Protein AF-A0A2E8M1F2-F1 (afdb_monomer)

Secondary structure (DSSP, 8-state):
-HHHHHHHHEETTEEEE--HHHHHT--HHHHHHHHHS-GGG-THHHHHHHHHHHHHHHSS-HHHHHHHHHHHHHHTT--TTSPPPPP----HHHHHHHHHHHHHTTT-EEEE---

Solvent-accessible surface area (backbone atoms only — not comparable to full-atom values): 6764 Å² total; per-residue (Å²): 112,70,71,66,52,56,53,70,34,38,58,89,78,33,36,52,29,49,38,56,54,75,56,74,73,46,51,76,68,50,46,54,50,60,41,69,66,30,78,95,72,46,37,59,39,63,46,52,40,51,52,51,50,51,46,49,40,68,67,58,47,70,72,41,31,49,54,51,51,56,50,53,58,53,56,76,72,54,56,96,85,54,81,81,76,81,78,94,70,78,58,44,70,60,50,50,54,52,50,33,59,61,31,43,80,70,76,42,39,62,40,69,47,78,129

pLDDT: mean 84.06, std 12.23, range [44.09, 96.0]

Structure (mmCIF, N/CA/C/O backbone):
data_AF-A0A2E8M1F2-F1
#
_entry.id   AF-A0A2E8M1F2-F1
#
loop_
_atom_site.group_PDB
_atom_site.id
_atom_site.type_symbol
_atom_site.label_atom_id
_atom_site.label_alt_id
_atom_site.label_comp_id
_atom_site.label_asym_id
_atom_site.label_entity_id
_atom_site.label_seq_id
_atom_site.pdbx_PDB_ins_code
_atom_site.Cartn_x
_atom_site.Cartn_y
_atom_site.Cartn_z
_atom_site.occupancy
_atom_site.B_iso_or_equiv
_atom_site.auth_seq_id
_atom_site.auth_comp_id
_atom_site.auth_asym_id
_atom_site.auth_atom_id
_atom_site.pdbx_PDB_model_num
ATOM 1 N N . HIS A 1 1 ? 6.447 5.965 21.697 1.00 47.03 1 HIS A N 1
ATOM 2 C CA . HIS A 1 1 ? 6.254 6.856 20.529 1.00 47.03 1 HIS A CA 1
ATOM 3 C C . HIS A 1 1 ? 5.370 6.242 19.434 1.00 47.03 1 HIS A C 1
ATOM 5 O O . HIS A 1 1 ? 4.361 6.855 19.114 1.00 47.03 1 HIS A O 1
ATOM 11 N N . LEU A 1 2 ? 5.642 5.020 18.947 1.00 44.09 2 LEU A N 1
ATOM 12 C CA . LEU A 1 2 ? 4.853 4.338 17.894 1.00 44.09 2 LEU A CA 1
ATOM 13 C C . LEU A 1 2 ? 3.343 4.190 18.192 1.00 44.09 2 LEU A C 1
ATOM 15 O O . LEU A 1 2 ? 2.523 4.620 17.387 1.00 44.09 2 LEU A O 1
ATOM 19 N N . ARG A 1 3 ? 2.951 3.700 19.383 1.00 51.75 3 ARG A N 1
ATOM 20 C CA . ARG A 1 3 ? 1.525 3.618 19.795 1.00 51.75 3 ARG A CA 1
ATOM 21 C C . ARG A 1 3 ? 0.787 4.962 19.728 1.00 51.75 3 ARG A C 1
ATOM 23 O O . ARG A 1 3 ? -0.389 4.988 19.392 1.00 51.75 3 ARG A O 1
ATOM 30 N N . ARG A 1 4 ? 1.480 6.066 20.028 1.00 52.06 4 ARG A N 1
ATOM 31 C CA . ARG A 1 4 ? 0.907 7.423 20.093 1.00 52.06 4 ARG A CA 1
ATOM 32 C C . ARG A 1 4 ? 0.712 8.047 18.705 1.00 52.06 4 ARG A C 1
ATOM 34 O O . ARG A 1 4 ? -0.111 8.936 18.548 1.00 52.06 4 ARG A O 1
ATOM 41 N N . ALA A 1 5 ? 1.473 7.598 17.706 1.00 54.69 5 ALA A N 1
ATOM 42 C CA . ALA A 1 5 ? 1.274 7.982 16.309 1.00 54.69 5 ALA A CA 1
ATOM 43 C C . ALA A 1 5 ? 0.163 7.143 15.658 1.00 54.69 5 ALA A C 1
ATOM 45 O O . ALA A 1 5 ? -0.725 7.689 15.011 1.00 54.69 5 ALA A O 1
ATOM 46 N N . ILE A 1 6 ? 0.145 5.832 15.929 1.00 57.81 6 ILE A N 1
ATOM 47 C CA . ILE A 1 6 ? -0.940 4.924 15.523 1.00 57.81 6 ILE A CA 1
ATOM 48 C C . ILE A 1 6 ? -2.291 5.415 16.072 1.00 57.81 6 ILE A C 1
ATOM 50 O O . 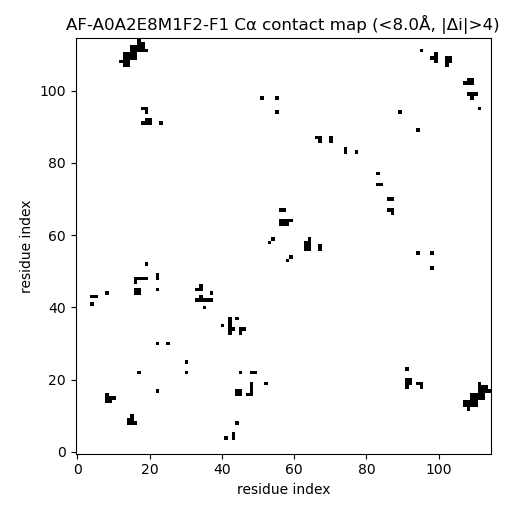ILE A 1 6 ? -3.282 5.416 15.345 1.00 57.81 6 ILE A O 1
ATOM 54 N N . SER A 1 7 ? -2.328 5.915 17.314 1.00 58.28 7 SER A N 1
ATOM 55 C CA . SER A 1 7 ? -3.550 6.461 17.918 1.00 58.28 7 SER A CA 1
ATOM 56 C C . SER A 1 7 ? -4.054 7.753 17.269 1.00 58.28 7 SER A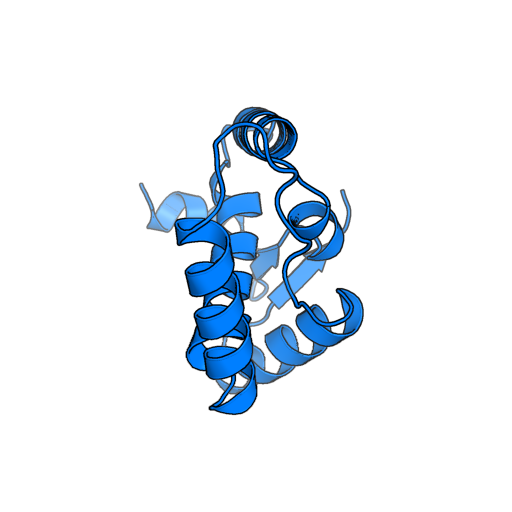 C 1
ATOM 58 O O . SER A 1 7 ? -5.209 8.089 17.468 1.00 58.28 7 SER A O 1
ATOM 60 N N . ARG A 1 8 ? -3.223 8.490 16.515 1.00 69.00 8 ARG A N 1
ATOM 61 C CA . ARG A 1 8 ? -3.671 9.680 15.761 1.00 69.00 8 ARG A CA 1
ATOM 62 C C . ARG A 1 8 ? -4.333 9.310 14.440 1.00 69.00 8 ARG A C 1
ATOM 64 O O . ARG A 1 8 ? -5.176 10.052 13.955 1.00 69.00 8 ARG A O 1
ATOM 71 N N . ASN A 1 9 ? -3.955 8.166 13.875 1.00 75.62 9 ASN A N 1
ATOM 72 C CA . ASN A 1 9 ? -4.582 7.640 12.668 1.00 75.62 9 ASN A CA 1
ATOM 73 C C . ASN A 1 9 ? -5.896 6.919 13.002 1.00 75.62 9 ASN A C 1
ATOM 75 O O . ASN A 1 9 ? -6.741 6.777 12.126 1.00 75.62 9 ASN A O 1
ATOM 79 N N . LYS A 1 10 ? -6.087 6.475 14.252 1.00 83.00 10 LYS A N 1
ATOM 80 C CA . LYS A 1 10 ? -7.334 5.860 14.717 1.00 83.00 10 LYS A CA 1
ATOM 81 C C . LYS A 1 10 ? -8.316 6.932 15.216 1.00 83.00 10 LYS A C 1
ATOM 83 O O . LYS A 1 10 ? -8.036 7.594 16.209 1.00 83.00 10 LYS A O 1
ATOM 88 N N . VAL A 1 11 ? -9.474 7.074 14.573 1.00 83.19 11 VAL A N 1
ATOM 89 C CA . VAL A 1 11 ? -10.594 7.909 15.045 1.00 83.19 11 VAL A CA 1
ATOM 90 C C . VAL A 1 11 ? -11.801 7.003 15.277 1.00 83.19 11 VAL A C 1
ATOM 92 O O . VAL A 1 11 ? -12.322 6.382 14.348 1.00 83.19 11 VAL A O 1
ATOM 95 N N . GLY A 1 12 ? -12.221 6.886 16.538 1.00 85.88 12 GLY A N 1
ATOM 96 C CA . GLY A 1 12 ? -13.159 5.841 16.950 1.00 85.88 12 GLY A CA 1
ATOM 97 C C . GLY A 1 12 ? -12.580 4.458 16.641 1.00 85.88 12 GLY A C 1
ATOM 98 O O . GLY A 1 12 ? -11.465 4.145 17.057 1.00 85.88 12 GLY A O 1
ATOM 99 N N . GLU A 1 13 ? -13.303 3.665 15.851 1.00 86.00 13 GLU A N 1
ATOM 100 C CA . GLU A 1 13 ? -12.852 2.341 15.398 1.00 86.00 13 GLU A CA 1
ATOM 101 C C . GLU A 1 13 ? -12.132 2.335 14.044 1.00 86.00 13 GLU A C 1
ATOM 103 O O . GLU A 1 13 ? -11.626 1.297 13.621 1.00 86.00 13 GLU A O 1
ATOM 108 N N . HIS A 1 14 ? -12.024 3.487 13.379 1.00 89.25 14 HIS A N 1
ATOM 109 C CA . HIS A 1 14 ? -11.497 3.578 12.022 1.00 89.25 14 HIS A CA 1
ATOM 110 C C . HIS A 1 14 ? -10.052 4.060 11.994 1.00 89.25 14 HIS A C 1
ATOM 112 O O . HIS A 1 14 ? -9.703 5.072 12.595 1.00 89.25 14 HIS A O 1
ATOM 118 N N . PHE A 1 15 ? -9.220 3.365 11.228 1.00 89.31 15 PHE A N 1
ATOM 119 C CA . PHE A 1 15 ? -7.874 3.785 10.876 1.00 89.31 15 PHE A CA 1
ATOM 120 C C . PHE A 1 15 ? -7.903 4.576 9.574 1.00 89.31 15 PHE A C 1
ATOM 122 O O . PHE A 1 15 ? -8.096 4.026 8.489 1.00 89.31 15 PHE A O 1
ATOM 129 N N . HIS A 1 16 ? -7.701 5.879 9.700 1.00 89.62 16 HIS A N 1
ATOM 130 C CA . HIS A 1 16 ? -7.621 6.814 8.595 1.00 89.62 16 HIS A CA 1
ATOM 131 C C . HIS A 1 16 ? -6.252 6.740 7.924 1.00 89.62 16 HIS A C 1
ATOM 133 O O . HIS A 1 16 ? -5.216 6.701 8.589 1.00 89.62 16 HIS A O 1
ATOM 139 N N . LEU A 1 17 ? -6.266 6.714 6.596 1.00 89.56 17 LEU A N 1
ATOM 140 C CA . LEU A 1 17 ? -5.101 6.551 5.737 1.00 89.56 17 LEU A CA 1
ATOM 141 C C . LEU A 1 17 ? -5.160 7.532 4.566 1.00 89.56 17 LEU A C 1
ATOM 143 O O . LEU A 1 17 ? -6.241 7.960 4.149 1.00 89.56 17 LEU A O 1
ATOM 147 N N . VAL A 1 18 ? -3.986 7.835 4.013 1.00 90.12 18 VAL A N 1
ATOM 148 C CA . VAL A 1 18 ? -3.854 8.563 2.745 1.00 90.12 18 VAL A CA 1
ATOM 149 C C . VAL A 1 18 ? -4.305 7.643 1.602 1.00 90.12 18 VAL A C 1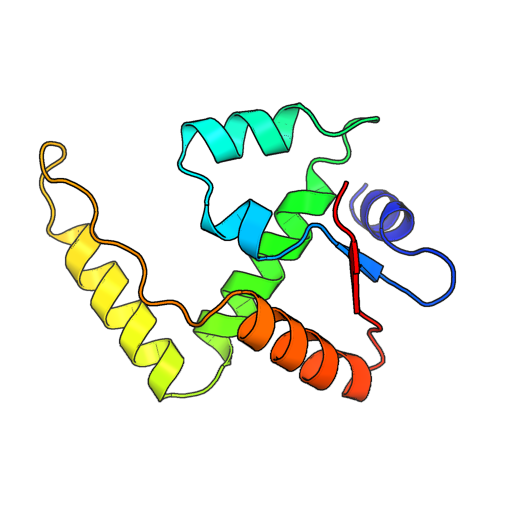
ATOM 151 O O . VAL A 1 18 ? -4.021 6.446 1.671 1.00 90.12 18 VAL A O 1
ATOM 154 N N . PRO A 1 19 ? -4.969 8.139 0.541 1.00 92.81 19 PRO A N 1
ATOM 155 C CA . PRO A 1 19 ? -5.354 7.310 -0.594 1.00 92.81 19 PRO A CA 1
ATOM 156 C C . PRO A 1 19 ? -4.146 6.634 -1.244 1.00 92.81 19 PRO A C 1
ATOM 158 O O . PRO A 1 19 ? -3.060 7.207 -1.339 1.00 92.81 19 PRO A O 1
ATOM 161 N N . VAL A 1 20 ? -4.348 5.419 -1.748 1.00 93.75 20 VAL A N 1
ATOM 162 C CA . VAL A 1 20 ? -3.292 4.633 -2.402 1.00 93.75 20 VAL A CA 1
ATOM 163 C C . VAL A 1 20 ? -2.733 5.362 -3.625 1.00 93.75 20 VAL A C 1
ATOM 165 O O . VAL A 1 20 ? -1.523 5.347 -3.840 1.00 93.75 20 VAL A O 1
ATOM 168 N N . SER A 1 21 ? -3.580 6.050 -4.394 1.00 92.56 21 SER A N 1
ATOM 169 C CA . SER A 1 21 ? -3.160 6.837 -5.563 1.00 92.56 21 SER A CA 1
ATOM 170 C C . SER A 1 21 ? -2.156 7.933 -5.199 1.00 92.56 21 SER A C 1
ATOM 172 O O . SER A 1 21 ? -1.183 8.138 -5.921 1.00 92.56 21 SER A O 1
ATOM 174 N N . SER A 1 22 ? -2.337 8.582 -4.047 1.00 90.00 22 SER A N 1
ATOM 175 C CA . SER A 1 22 ? -1.439 9.623 -3.543 1.00 90.00 22 SER A CA 1
ATOM 176 C C . SER A 1 22 ? -0.076 9.087 -3.108 1.00 90.00 22 SER A C 1
ATOM 178 O O . SER A 1 22 ? 0.845 9.880 -2.954 1.00 90.00 22 SER A O 1
ATOM 180 N N . ILE A 1 23 ? 0.061 7.773 -2.898 1.00 90.56 23 ILE A N 1
ATOM 181 C CA . ILE A 1 23 ? 1.340 7.121 -2.587 1.00 90.56 23 ILE A CA 1
ATOM 182 C C . ILE A 1 23 ? 1.978 6.534 -3.848 1.00 90.56 23 ILE A C 1
ATOM 184 O O . ILE A 1 23 ? 3.164 6.747 -4.077 1.00 90.56 23 ILE A O 1
ATOM 188 N N . LEU A 1 24 ? 1.207 5.842 -4.695 1.00 89.12 24 LEU A N 1
ATOM 189 C CA . LEU A 1 24 ? 1.720 5.218 -5.923 1.00 89.12 24 LEU A CA 1
ATOM 190 C C . LEU A 1 24 ? 2.259 6.231 -6.941 1.00 89.12 24 LEU A C 1
ATOM 192 O O . LEU A 1 24 ? 3.154 5.898 -7.712 1.00 89.12 24 LEU A O 1
ATOM 196 N N . ALA A 1 25 ? 1.737 7.459 -6.943 1.00 84.75 25 ALA A N 1
ATOM 197 C CA . ALA A 1 25 ? 2.201 8.523 -7.830 1.00 84.75 25 ALA A CA 1
ATOM 198 C C . ALA A 1 25 ? 3.530 9.167 -7.383 1.00 84.75 25 ALA A C 1
ATOM 200 O O . ALA A 1 25 ? 4.091 9.988 -8.111 1.00 84.75 25 ALA A O 1
ATOM 201 N N . LEU A 1 26 ? 4.032 8.845 -6.185 1.00 87.44 26 LEU A N 1
ATOM 202 C CA . LEU A 1 26 ? 5.220 9.494 -5.638 1.00 87.44 26 LEU A CA 1
ATOM 203 C C . LEU A 1 26 ? 6.498 8.895 -6.226 1.00 87.44 26 LEU A C 1
ATOM 205 O O . LEU A 1 26 ? 6.732 7.691 -6.181 1.00 87.44 26 LEU A O 1
ATOM 209 N N . ASN A 1 27 ? 7.376 9.773 -6.703 1.00 84.19 27 ASN A N 1
ATOM 210 C CA . ASN A 1 27 ? 8.788 9.455 -6.894 1.00 84.19 27 ASN A CA 1
ATOM 211 C C . ASN A 1 27 ? 9.570 9.700 -5.587 1.00 84.19 27 ASN A C 1
ATOM 213 O O . ASN A 1 27 ? 9.005 10.137 -4.583 1.00 84.19 27 ASN A O 1
ATOM 217 N N . HIS A 1 28 ? 10.885 9.461 -5.593 1.00 81.81 28 HIS A N 1
ATOM 218 C CA . HIS A 1 28 ? 11.734 9.634 -4.406 1.00 81.81 28 HIS A CA 1
ATOM 219 C C . HIS A 1 28 ? 11.614 11.032 -3.762 1.00 81.81 28 HIS A C 1
ATOM 221 O O . HIS A 1 28 ? 11.440 11.145 -2.550 1.00 81.81 28 HIS A O 1
ATOM 227 N N . GLN A 1 29 ? 11.641 12.104 -4.561 1.00 85.50 29 GLN A N 1
ATOM 228 C CA . GLN A 1 29 ? 11.501 13.472 -4.046 1.00 85.50 29 GLN A CA 1
ATOM 229 C C . GLN A 1 29 ? 10.092 13.743 -3.505 1.00 85.50 29 GLN A C 1
ATOM 231 O O . GLN A 1 29 ? 9.941 14.337 -2.437 1.00 85.50 29 GLN A O 1
ATOM 236 N N . GLY A 1 30 ? 9.062 13.268 -4.209 1.00 86.44 30 GLY A N 1
ATOM 237 C CA . GLY A 1 30 ? 7.671 13.350 -3.773 1.00 86.44 30 GLY A CA 1
ATOM 238 C C . GLY A 1 30 ? 7.445 12.624 -2.450 1.00 86.44 30 GLY A C 1
ATOM 239 O O . GLY A 1 30 ? 6.765 13.149 -1.576 1.00 86.44 30 GLY A O 1
ATOM 240 N N . TRP A 1 31 ? 8.080 11.466 -2.256 1.00 86.62 31 TRP A N 1
ATOM 241 C CA . TRP A 1 31 ? 8.039 10.728 -0.997 1.00 86.62 31 TRP A CA 1
ATOM 242 C C . TRP A 1 31 ? 8.645 11.520 0.163 1.00 86.62 31 TRP A C 1
ATOM 244 O O . TRP A 1 31 ? 8.011 11.638 1.216 1.00 86.62 31 TRP A O 1
ATOM 254 N N . ILE A 1 32 ? 9.840 12.091 -0.030 1.00 84.12 32 ILE A N 1
ATOM 255 C CA . ILE A 1 32 ? 10.507 12.912 0.991 1.00 84.12 32 ILE A CA 1
ATOM 256 C C . ILE A 1 32 ? 9.612 14.092 1.371 1.00 84.12 32 ILE A C 1
ATOM 258 O O . ILE A 1 32 ? 9.318 14.278 2.553 1.00 84.12 32 ILE A O 1
ATOM 262 N N . LYS A 1 33 ? 9.110 14.835 0.376 1.00 85.00 33 LYS A N 1
ATOM 263 C CA . LYS A 1 33 ? 8.248 15.999 0.602 1.00 85.00 33 LYS A CA 1
ATOM 264 C C . LYS A 1 33 ? 6.973 15.614 1.353 1.00 85.00 33 LYS A C 1
ATOM 266 O O . LYS A 1 33 ? 6.704 16.190 2.400 1.00 85.00 33 LYS A O 1
ATOM 271 N N . THR A 1 34 ? 6.238 14.610 0.874 1.00 83.19 34 THR A N 1
ATOM 272 C CA . THR A 1 34 ? 4.987 14.141 1.496 1.00 83.19 34 THR A CA 1
ATOM 273 C C . THR A 1 34 ? 5.196 13.635 2.922 1.00 83.19 34 THR A C 1
ATOM 275 O O . THR A 1 34 ? 4.328 13.829 3.771 1.00 83.19 34 THR A O 1
ATOM 278 N N . SER A 1 35 ? 6.335 12.998 3.205 1.00 77.56 35 SER A N 1
ATOM 279 C CA . SER A 1 35 ? 6.667 12.507 4.548 1.00 77.56 35 SER A CA 1
ATOM 280 C C . SER A 1 35 ? 7.020 13.643 5.511 1.00 77.56 35 SER A C 1
ATOM 282 O O . SER A 1 35 ? 6.678 13.574 6.689 1.00 77.56 35 SER A O 1
ATOM 284 N N . GLN A 1 36 ? 7.678 14.693 5.015 1.00 77.31 36 GLN A N 1
ATOM 285 C CA . GLN A 1 36 ? 8.097 15.853 5.807 1.00 77.31 36 GLN A CA 1
ATOM 286 C C . GLN A 1 36 ? 6.979 16.888 6.003 1.00 77.31 36 GLN A C 1
ATOM 288 O O . GLN A 1 36 ? 6.981 17.599 7.003 1.00 77.31 36 GLN A O 1
ATOM 293 N N . SER A 1 37 ? 6.014 16.971 5.082 1.00 70.56 37 SER A N 1
ATOM 294 C CA . SER A 1 37 ? 4.970 18.003 5.074 1.00 70.56 37 SER A CA 1
ATOM 295 C C . SER A 1 37 ? 3.696 17.638 5.843 1.00 70.56 37 SER A C 1
ATOM 297 O O . SER A 1 37 ? 2.714 18.373 5.763 1.00 70.56 37 SER A O 1
ATOM 299 N N . GLN A 1 38 ? 3.655 16.506 6.557 1.00 66.25 38 GLN A N 1
ATOM 300 C CA . GLN A 1 38 ? 2.457 16.131 7.313 1.00 66.25 38 GLN A CA 1
ATOM 301 C C . GLN A 1 38 ? 2.269 17.045 8.536 1.00 66.25 38 GLN A C 1
ATOM 303 O O . GLN A 1 38 ? 3.178 17.130 9.374 1.00 66.25 38 GLN A O 1
ATOM 308 N N . PRO A 1 39 ? 1.088 17.682 8.692 1.00 55.25 39 PRO A N 1
ATOM 309 C CA . PRO A 1 39 ? 0.782 18.501 9.856 1.00 55.25 39 PRO A CA 1
ATOM 310 C C . PRO A 1 39 ? 1.040 17.729 11.154 1.00 55.25 39 PRO A C 1
ATOM 312 O O . PRO A 1 39 ? 0.787 16.524 11.253 1.00 55.25 39 PRO A O 1
ATOM 315 N N . SER A 1 40 ? 1.584 18.418 12.159 1.00 57.84 40 SER A N 1
ATOM 316 C CA . SER A 1 40 ? 1.889 17.839 13.480 1.00 57.84 40 SER A CA 1
ATOM 317 C C . SER A 1 40 ? 2.983 16.752 13.498 1.00 57.84 40 SER A C 1
ATOM 319 O O . SER A 1 40 ? 3.095 16.024 14.493 1.00 57.84 40 S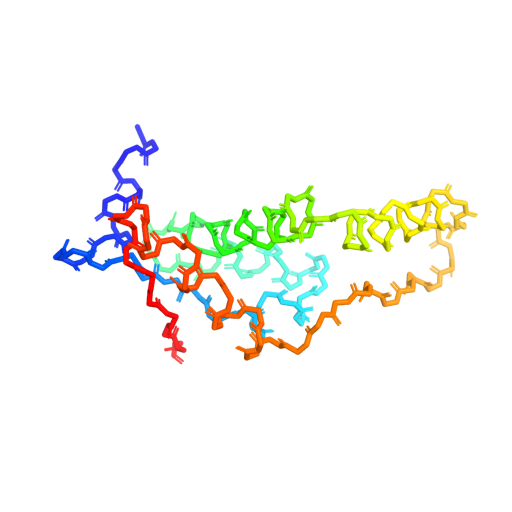ER A O 1
ATOM 321 N N . GLY A 1 41 ? 3.769 16.615 12.422 1.00 55.03 41 GLY A N 1
ATOM 322 C CA . GLY A 1 41 ? 4.876 15.656 12.329 1.00 55.03 41 GLY A CA 1
ATOM 323 C C . GLY A 1 41 ? 4.426 14.200 12.185 1.00 55.03 41 GLY A C 1
ATOM 324 O O . GLY A 1 41 ? 5.174 13.283 12.527 1.00 55.03 41 GLY A O 1
ATOM 325 N N . ASN A 1 42 ? 3.199 13.953 11.712 1.00 64.06 42 ASN A N 1
ATOM 326 C CA . ASN A 1 42 ? 2.680 12.597 11.541 1.00 64.06 42 ASN A CA 1
ATOM 327 C C . ASN A 1 42 ? 3.131 11.961 10.213 1.00 64.06 42 ASN A C 1
ATOM 329 O O . ASN A 1 42 ? 2.311 11.497 9.420 1.00 64.06 42 ASN A O 1
ATOM 333 N N . ALA A 1 43 ? 4.447 11.882 9.991 1.00 66.81 43 ALA A N 1
ATOM 334 C CA . ALA A 1 43 ? 5.043 11.134 8.875 1.00 66.81 43 ALA A CA 1
ATOM 335 C C . ALA A 1 43 ? 4.572 9.661 8.830 1.00 66.81 43 ALA A C 1
ATOM 337 O O . ALA A 1 43 ? 4.679 8.986 7.808 1.00 66.81 43 ALA A O 1
ATOM 338 N N . TYR A 1 44 ? 3.993 9.165 9.930 1.00 75.31 44 TYR A N 1
ATOM 339 C CA . TYR A 1 44 ? 3.425 7.828 10.022 1.00 75.31 44 TYR A CA 1
ATOM 340 C C . TYR A 1 44 ? 2.167 7.622 9.171 1.00 75.31 44 TYR A C 1
ATOM 342 O O . TYR A 1 44 ? 1.846 6.476 8.882 1.00 75.31 44 TYR A O 1
ATOM 350 N N . LEU A 1 45 ? 1.445 8.668 8.756 1.00 82.06 45 LEU A N 1
ATOM 351 C CA . LEU A 1 45 ? 0.232 8.513 7.943 1.00 82.06 45 LEU A CA 1
ATOM 352 C C . LEU A 1 45 ? 0.524 8.029 6.500 1.00 82.06 45 LEU A C 1
ATOM 354 O O . LEU A 1 45 ? -0.011 6.983 6.109 1.00 82.06 45 LEU A O 1
ATOM 358 N N . PRO A 1 46 ? 1.398 8.689 5.707 1.00 86.56 46 PRO A N 1
ATOM 359 C CA . PRO A 1 46 ? 1.815 8.152 4.409 1.00 86.56 46 PRO A CA 1
ATOM 360 C C . PRO A 1 46 ? 2.586 6.833 4.562 1.00 86.56 46 PRO A C 1
ATOM 362 O O . PRO A 1 46 ? 2.391 5.908 3.772 1.00 86.56 46 PRO A O 1
ATOM 365 N N . TYR A 1 47 ? 3.382 6.692 5.628 1.00 86.50 47 TYR A N 1
ATOM 366 C CA . TYR A 1 47 ? 4.096 5.451 5.931 1.00 86.50 47 TYR A CA 1
ATOM 367 C C . TYR A 1 47 ? 3.163 4.261 6.206 1.00 86.50 47 TYR A C 1
ATOM 369 O O . TYR A 1 47 ? 3.399 3.172 5.689 1.00 86.50 47 TYR A O 1
ATOM 377 N N . ALA A 1 48 ? 2.072 4.451 6.953 1.00 88.94 48 ALA A N 1
ATOM 378 C CA . ALA A 1 48 ? 1.091 3.396 7.215 1.00 88.94 48 ALA A CA 1
ATOM 379 C C . ALA A 1 48 ? 0.452 2.882 5.917 1.00 88.94 48 ALA A C 1
ATOM 381 O O . ALA A 1 48 ? 0.289 1.676 5.733 1.00 88.94 48 ALA A O 1
ATOM 382 N N . THR A 1 49 ? 0.154 3.789 4.987 1.00 91.50 49 THR A N 1
ATOM 383 C CA . THR A 1 49 ? -0.364 3.423 3.663 1.00 91.50 49 THR A CA 1
ATOM 384 C C . THR A 1 49 ? 0.686 2.651 2.859 1.00 91.50 49 THR A C 1
ATOM 386 O O . THR A 1 49 ? 0.375 1.605 2.293 1.00 91.50 49 THR A O 1
ATOM 389 N N . ALA A 1 50 ? 1.946 3.099 2.867 1.00 91.44 50 ALA A N 1
ATOM 390 C CA . ALA A 1 50 ? 3.044 2.393 2.207 1.00 91.44 50 ALA A CA 1
ATOM 391 C C . ALA A 1 50 ? 3.259 0.976 2.771 1.00 91.44 50 ALA A C 1
ATOM 393 O O . ALA A 1 50 ? 3.427 0.032 2.003 1.00 91.44 50 ALA A O 1
ATOM 394 N N . LEU A 1 51 ? 3.170 0.789 4.092 1.00 91.31 51 LEU A N 1
ATOM 395 C CA . LEU A 1 51 ? 3.241 -0.538 4.714 1.00 91.31 51 LEU A CA 1
ATOM 396 C C . LEU A 1 51 ? 2.114 -1.464 4.247 1.00 91.31 51 LEU A C 1
ATOM 398 O O . LEU A 1 51 ? 2.351 -2.644 3.985 1.00 91.31 51 LEU A O 1
ATOM 402 N N . LEU A 1 52 ? 0.896 -0.941 4.102 1.00 93.69 52 LEU A N 1
ATOM 403 C CA . LEU A 1 52 ? -0.225 -1.715 3.572 1.00 93.69 52 LEU A CA 1
ATOM 404 C C . LEU A 1 52 ? -0.014 -2.095 2.104 1.00 93.69 52 LEU A C 1
ATOM 406 O O . LEU A 1 52 ? -0.390 -3.198 1.713 1.00 93.69 52 LEU A O 1
ATOM 410 N N . LEU A 1 53 ? 0.635 -1.242 1.307 1.00 93.62 53 LEU A N 1
ATOM 411 C CA . LEU A 1 53 ? 1.030 -1.577 -0.065 1.00 93.62 53 LEU A CA 1
ATOM 412 C C . LEU A 1 53 ? 2.102 -2.669 -0.102 1.00 93.62 53 LEU A C 1
ATOM 414 O O . LEU A 1 53 ? 1.972 -3.631 -0.856 1.00 93.62 53 LEU A O 1
ATOM 418 N N . VAL A 1 54 ? 3.117 -2.588 0.759 1.00 92.25 54 VAL A N 1
ATOM 419 C CA . VAL A 1 54 ? 4.117 -3.659 0.899 1.00 92.25 54 VAL A CA 1
ATOM 420 C C . VAL A 1 54 ? 3.432 -4.973 1.270 1.00 92.25 54 VAL A C 1
ATOM 422 O O . VAL A 1 54 ? 3.664 -5.995 0.624 1.00 92.25 54 VAL A O 1
ATOM 425 N N . HIS A 1 55 ? 2.518 -4.941 2.244 1.00 92.81 55 HIS A N 1
ATOM 426 C CA . HIS A 1 55 ? 1.723 -6.108 2.608 1.00 92.81 55 HIS A CA 1
ATOM 427 C C . HIS A 1 55 ? 0.912 -6.639 1.417 1.00 92.81 55 HIS A C 1
ATOM 429 O O . HIS A 1 55 ? 0.933 -7.834 1.128 1.00 92.81 55 HIS A O 1
ATOM 435 N N . TYR A 1 56 ? 0.241 -5.753 0.680 1.00 93.94 56 TYR A N 1
ATOM 436 C CA . TYR A 1 56 ? -0.553 -6.100 -0.492 1.00 93.94 56 TYR A CA 1
ATOM 437 C C . TYR A 1 56 ? 0.263 -6.839 -1.560 1.00 93.94 56 TYR A C 1
ATOM 439 O O . TYR A 1 56 ? -0.206 -7.834 -2.114 1.00 93.94 56 TYR A O 1
ATOM 447 N N . HIS A 1 57 ? 1.471 -6.368 -1.862 1.00 92.44 57 HIS A N 1
ATOM 448 C CA . HIS A 1 57 ? 2.304 -6.949 -2.914 1.00 92.44 57 HIS A CA 1
ATOM 449 C C . HIS A 1 57 ? 3.032 -8.219 -2.455 1.00 92.44 57 HIS A C 1
ATOM 451 O O . HIS A 1 57 ? 3.072 -9.202 -3.195 1.00 92.44 57 HIS A O 1
ATOM 457 N N . LEU A 1 58 ? 3.538 -8.244 -1.219 1.00 90.12 58 LEU A N 1
ATOM 458 C CA . LEU A 1 58 ? 4.366 -9.346 -0.717 1.00 90.12 58 LEU A CA 1
ATOM 459 C C . LEU A 1 58 ? 3.583 -10.461 -0.013 1.00 90.12 58 LEU A C 1
ATOM 461 O O . LEU A 1 58 ? 4.062 -11.588 0.052 1.00 90.12 58 LEU A O 1
ATOM 465 N N . HIS A 1 59 ? 2.371 -10.196 0.474 1.00 87.62 59 HIS A N 1
ATOM 466 C CA . HIS A 1 59 ? 1.522 -11.194 1.144 1.00 87.62 59 HIS A CA 1
ATOM 467 C C . HIS A 1 59 ? 0.214 -11.465 0.394 1.00 87.62 59 HIS A C 1
ATOM 469 O O . HIS A 1 59 ? -0.639 -12.221 0.846 1.00 87.62 59 HIS A O 1
ATOM 475 N N . GLY A 1 60 ? 0.074 -10.897 -0.801 1.00 79.31 60 GLY A N 1
ATOM 476 C CA . GLY A 1 60 ? -1.126 -10.966 -1.616 1.00 79.31 60 GLY A CA 1
ATOM 477 C C . GLY A 1 60 ? -1.384 -12.268 -2.390 1.00 79.31 60 GLY A C 1
ATOM 478 O O .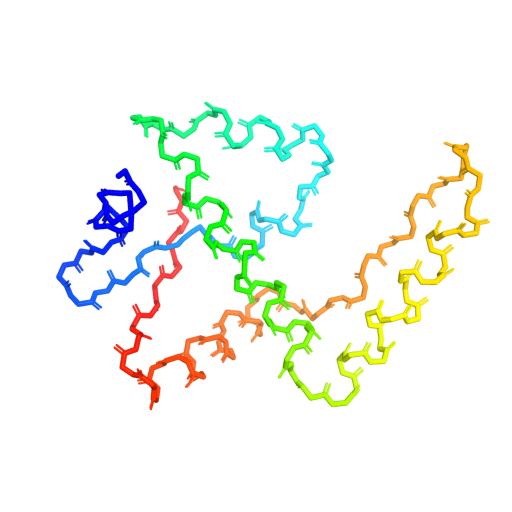 GLY A 1 60 ? -2.293 -12.308 -3.223 1.00 79.31 60 GLY A O 1
ATOM 479 N N . GLY A 1 61 ? -0.585 -13.309 -2.169 1.00 87.19 61 GLY A N 1
ATOM 480 C CA . GLY A 1 61 ? -0.629 -14.566 -2.922 1.00 87.19 61 GLY A CA 1
ATOM 481 C C . GLY A 1 61 ? 0.492 -14.698 -3.957 1.00 87.19 61 GLY A C 1
ATOM 482 O O . GLY A 1 61 ? 1.190 -13.732 -4.271 1.00 87.19 61 GLY A O 1
ATOM 483 N N . ALA A 1 62 ? 0.678 -15.917 -4.473 1.00 88.62 62 ALA A N 1
ATOM 484 C CA . ALA A 1 62 ? 1.837 -16.297 -5.286 1.00 88.62 62 ALA A CA 1
ATOM 485 C C . ALA A 1 62 ? 2.054 -15.384 -6.505 1.00 88.62 62 ALA A C 1
ATOM 487 O O . ALA A 1 62 ? 3.148 -14.851 -6.663 1.00 88.62 62 ALA A O 1
ATOM 488 N N . GLY A 1 63 ? 1.002 -15.101 -7.280 1.00 90.81 63 GLY A N 1
ATOM 489 C CA . GLY A 1 63 ? 1.125 -14.279 -8.489 1.00 90.81 63 GLY A CA 1
ATOM 490 C C . GLY A 1 63 ? 1.541 -12.824 -8.230 1.00 90.81 63 GLY A C 1
ATOM 491 O O . GLY A 1 63 ? 2.276 -12.246 -9.025 1.00 90.81 63 GLY A O 1
ATOM 492 N N . ARG A 1 64 ? 1.124 -12.213 -7.109 1.00 91.75 64 ARG A N 1
ATOM 493 C CA . ARG A 1 64 ? 1.583 -10.856 -6.746 1.00 91.75 64 ARG A CA 1
ATOM 494 C C . ARG A 1 64 ? 3.046 -10.864 -6.308 1.00 91.75 64 ARG A C 1
ATOM 496 O O . ARG A 1 64 ? 3.812 -10.023 -6.768 1.00 91.75 64 ARG A O 1
ATOM 503 N N . ARG A 1 65 ? 3.444 -11.860 -5.509 1.00 91.19 65 ARG A N 1
ATOM 504 C CA . ARG A 1 65 ? 4.838 -12.027 -5.068 1.00 91.19 65 ARG A CA 1
ATOM 505 C C . ARG A 1 65 ? 5.793 -12.222 -6.236 1.00 91.19 65 ARG A C 1
ATOM 507 O O . ARG A 1 65 ? 6.843 -11.592 -6.263 1.00 91.19 65 ARG A O 1
ATOM 514 N N . GLU A 1 66 ? 5.417 -13.053 -7.201 1.00 92.88 66 GLU A N 1
ATOM 515 C CA . GLU A 1 66 ? 6.224 -13.311 -8.393 1.00 92.88 66 GLU A CA 1
ATOM 516 C C . GLU A 1 66 ? 6.413 -12.040 -9.229 1.00 92.88 66 GLU A C 1
ATOM 518 O O . GLU A 1 66 ? 7.546 -11.681 -9.546 1.00 92.88 66 GLU A O 1
ATOM 523 N N . LYS A 1 67 ? 5.335 -11.285 -9.490 1.00 92.00 67 LYS A N 1
ATOM 524 C CA . LYS A 1 67 ? 5.413 -9.986 -10.186 1.00 92.00 67 LYS A CA 1
ATOM 525 C C . LYS A 1 67 ? 6.342 -9.004 -9.472 1.00 92.00 67 LYS A C 1
ATOM 527 O O . LYS A 1 67 ? 7.162 -8.353 -10.119 1.00 92.00 67 LYS A O 1
ATOM 532 N N . THR A 1 68 ? 6.233 -8.901 -8.147 1.00 92.44 68 THR A N 1
ATOM 533 C CA . THR A 1 68 ? 7.097 -8.025 -7.347 1.00 92.44 68 THR A CA 1
ATOM 534 C C . THR A 1 68 ? 8.552 -8.486 -7.377 1.00 92.44 68 THR A C 1
ATOM 536 O O . THR A 1 68 ? 9.434 -7.667 -7.618 1.00 92.44 68 THR A O 1
ATOM 539 N N . SER A 1 69 ? 8.815 -9.783 -7.206 1.00 91.00 69 SER A N 1
ATOM 540 C CA . SER A 1 69 ? 10.168 -10.349 -7.260 1.00 91.00 69 SER A CA 1
ATOM 541 C C . SER A 1 69 ? 10.820 -10.130 -8.628 1.00 91.00 69 SER A C 1
ATOM 543 O O . SER A 1 69 ? 11.931 -9.604 -8.702 1.00 91.00 69 SER A O 1
ATOM 545 N N . ALA A 1 70 ? 10.098 -10.421 -9.713 1.00 91.69 70 ALA A N 1
ATOM 546 C CA . ALA A 1 70 ? 10.572 -10.199 -11.073 1.00 91.69 70 ALA A CA 1
ATOM 547 C C . ALA A 1 70 ? 10.897 -8.721 -11.335 1.00 91.69 70 ALA A C 1
ATOM 549 O O . ALA A 1 70 ? 11.890 -8.405 -11.987 1.00 91.69 70 ALA A O 1
ATOM 550 N N . HIS A 1 71 ? 10.08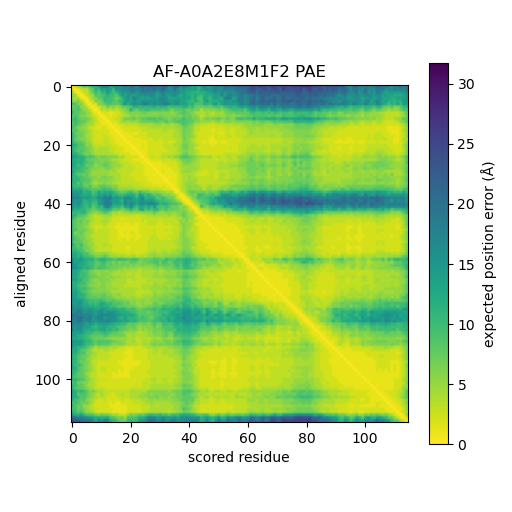4 -7.800 -10.814 1.00 91.12 71 HIS A N 1
ATOM 551 C CA . HIS A 1 71 ? 10.341 -6.370 -10.951 1.00 91.12 71 HIS A CA 1
ATOM 552 C C . HIS A 1 71 ? 11.576 -5.911 -10.163 1.00 91.12 71 HIS A C 1
ATOM 554 O O . HIS A 1 71 ? 12.421 -5.210 -10.716 1.00 91.12 71 HIS A O 1
ATOM 560 N N . LEU A 1 72 ? 11.729 -6.343 -8.909 1.00 89.44 72 LEU A N 1
ATOM 561 C CA . LEU A 1 72 ? 12.914 -6.026 -8.104 1.00 89.44 72 LEU A CA 1
ATOM 562 C C . LEU A 1 72 ? 14.195 -6.584 -8.742 1.00 89.44 72 LEU A C 1
ATOM 564 O O . LEU A 1 72 ? 15.203 -5.883 -8.801 1.00 89.44 72 LEU A O 1
ATOM 568 N N . GLY A 1 73 ? 14.136 -7.796 -9.300 1.00 89.69 73 GLY A N 1
ATOM 569 C CA . GLY A 1 73 ? 15.247 -8.388 -10.047 1.00 89.69 73 GLY A CA 1
ATOM 570 C C . GLY A 1 73 ? 15.623 -7.604 -11.310 1.00 89.69 73 GLY A C 1
ATOM 571 O O . GLY A 1 73 ? 16.798 -7.553 -11.665 1.00 89.69 73 GLY A O 1
ATOM 572 N N . LYS A 1 74 ? 14.657 -6.944 -11.969 1.00 87.81 74 LYS A N 1
ATOM 573 C CA . LYS A 1 74 ? 14.937 -6.016 -13.080 1.00 87.81 74 LYS A CA 1
ATOM 574 C C . LYS A 1 74 ? 15.652 -4.764 -12.587 1.00 87.81 74 LYS A C 1
ATOM 576 O O . LYS A 1 74 ? 16.648 -4.388 -13.187 1.00 87.81 74 LYS A O 1
ATOM 581 N N . ILE A 1 75 ? 15.182 -4.159 -11.491 1.00 86.81 75 ILE A N 1
ATOM 582 C CA . ILE A 1 75 ? 15.785 -2.939 -10.929 1.00 86.81 75 ILE A CA 1
ATOM 583 C C . ILE A 1 75 ? 17.247 -3.161 -10.537 1.00 86.81 75 ILE A C 1
ATOM 585 O O . ILE A 1 75 ? 18.083 -2.317 -10.834 1.00 86.81 75 ILE A O 1
ATOM 589 N N . GLN A 1 76 ? 17.575 -4.302 -9.923 1.00 82.62 76 GLN A N 1
ATOM 590 C CA . GLN A 1 76 ? 18.949 -4.619 -9.505 1.00 82.62 76 GLN A CA 1
ATOM 591 C C . GLN A 1 76 ? 19.962 -4.648 -10.658 1.00 82.62 76 GLN A C 1
ATOM 593 O O . GLN A 1 76 ? 21.161 -4.554 -10.419 1.00 82.62 76 GLN A O 1
ATOM 598 N N . ARG A 1 77 ? 19.490 -4.807 -11.898 1.00 83.56 77 ARG A N 1
ATOM 599 C CA . ARG A 1 77 ? 20.327 -4.901 -13.100 1.00 83.56 77 ARG A CA 1
ATOM 600 C C . ARG A 1 77 ? 20.414 -3.587 -13.877 1.00 83.56 77 ARG A C 1
ATOM 602 O O . ARG A 1 77 ? 21.058 -3.563 -14.920 1.00 83.56 77 ARG A O 1
ATOM 609 N N . LEU A 1 78 ? 19.753 -2.528 -13.410 1.00 83.69 78 LEU A N 1
ATOM 610 C CA . LEU A 1 78 ? 19.753 -1.228 -14.076 1.00 83.69 78 LEU A CA 1
ATOM 611 C C . LEU A 1 78 ? 21.013 -0.436 -13.737 1.00 83.69 78 LEU A C 1
ATOM 613 O O . LEU A 1 78 ? 21.461 -0.400 -12.590 1.00 83.69 78 LEU A O 1
ATOM 617 N N . SER A 1 79 ? 21.542 0.255 -14.741 1.00 82.06 79 SER A N 1
ATOM 618 C CA . SER A 1 79 ? 22.532 1.305 -14.549 1.00 82.06 79 SER A CA 1
ATOM 619 C C . SER A 1 79 ? 21.868 2.534 -13.912 1.00 82.06 79 SER A C 1
ATOM 621 O O . SER A 1 79 ? 20.695 2.800 -14.178 1.00 82.06 79 SER A O 1
ATOM 623 N N . PRO A 1 80 ? 22.592 3.367 -13.140 1.00 76.25 80 PRO A N 1
ATOM 624 C CA . PRO A 1 80 ? 22.054 4.614 -12.584 1.00 76.25 80 PRO A CA 1
ATOM 625 C C . PRO A 1 80 ? 21.499 5.603 -13.625 1.00 76.25 80 PRO A C 1
ATOM 627 O O . PRO A 1 80 ? 20.777 6.530 -13.266 1.00 76.25 80 PRO A O 1
ATOM 630 N N . ARG A 1 81 ? 21.860 5.438 -14.905 1.00 80.50 81 ARG A N 1
ATOM 631 C CA . ARG A 1 81 ? 21.372 6.257 -16.027 1.00 80.50 81 ARG A CA 1
ATOM 632 C C . ARG A 1 81 ? 20.070 5.738 -16.637 1.00 80.50 81 ARG A C 1
ATOM 634 O O . ARG A 1 81 ? 19.431 6.469 -17.390 1.00 80.50 81 ARG A O 1
ATOM 641 N N . ASP A 1 82 ? 19.683 4.505 -16.331 1.00 83.50 82 ASP A N 1
ATOM 642 C CA . ASP A 1 82 ? 18.483 3.903 -16.890 1.00 83.50 82 ASP A CA 1
ATOM 643 C C . ASP A 1 82 ? 17.239 4.428 -16.177 1.00 83.50 82 ASP A C 1
ATOM 645 O O . ASP A 1 82 ? 17.186 4.565 -14.951 1.00 83.50 82 ASP A O 1
ATOM 649 N N . LYS A 1 83 ? 16.186 4.692 -16.953 1.00 81.25 83 LYS A N 1
ATOM 650 C CA . LYS A 1 83 ? 14.884 5.041 -16.388 1.00 81.25 83 LYS A CA 1
ATOM 651 C C . LYS A 1 83 ? 14.342 3.839 -15.616 1.00 81.25 83 LYS A C 1
ATOM 653 O O . LYS A 1 83 ? 14.178 2.759 -16.183 1.00 81.25 83 LYS A O 1
ATOM 658 N N . SER A 1 84 ? 14.006 4.038 -14.342 1.00 80.19 84 SER A N 1
ATOM 659 C CA . SER A 1 84 ? 13.379 2.984 -13.547 1.00 80.19 84 SER A CA 1
ATOM 660 C C . SER A 1 8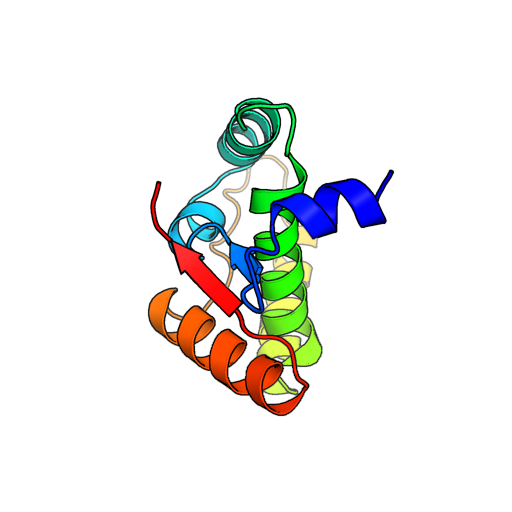4 ? 12.051 2.556 -14.188 1.00 80.19 84 SER A C 1
ATOM 662 O O . SER A 1 84 ? 11.218 3.416 -14.498 1.00 80.19 84 SER A O 1
ATOM 664 N N . PRO A 1 85 ? 11.833 1.249 -14.412 1.00 84.88 85 PRO A N 1
ATOM 665 C CA . PRO A 1 85 ? 10.580 0.754 -14.952 1.00 84.88 85 PRO A CA 1
ATOM 666 C C . PRO A 1 85 ? 9.445 1.021 -13.963 1.00 84.88 85 PRO A C 1
ATOM 668 O O . PRO A 1 85 ? 9.648 1.008 -12.749 1.00 84.88 85 PRO A O 1
ATOM 671 N N . SER A 1 86 ? 8.232 1.206 -14.479 1.00 84.56 86 SER A N 1
ATOM 672 C CA . SER A 1 86 ? 7.042 1.327 -13.638 1.00 84.56 86 SER A CA 1
ATOM 673 C C . SER A 1 86 ? 6.819 0.051 -12.825 1.00 84.56 86 SER A C 1
ATOM 675 O O . SER A 1 86 ? 6.940 -1.064 -13.345 1.00 84.56 86 SER A O 1
ATOM 677 N N . PHE A 1 87 ? 6.483 0.213 -11.547 1.00 86.25 87 PHE A N 1
ATOM 678 C CA . PHE A 1 87 ? 6.172 -0.909 -10.668 1.00 86.25 87 PHE A CA 1
ATOM 679 C C . PHE A 1 87 ? 4.868 -1.597 -11.118 1.00 86.25 87 PHE A C 1
ATOM 681 O O . PHE A 1 87 ? 3.879 -0.904 -11.369 1.00 86.25 87 PHE A O 1
ATOM 688 N N . PRO A 1 88 ? 4.825 -2.941 -11.238 1.00 85.94 88 PRO A N 1
ATOM 689 C CA . PRO A 1 88 ? 3.636 -3.657 -11.684 1.00 85.94 88 PRO A CA 1
ATOM 690 C C . PRO A 1 88 ? 2.602 -3.700 -10.555 1.00 85.94 88 PRO A C 1
ATOM 692 O O . PRO A 1 88 ? 2.598 -4.606 -9.718 1.00 85.94 88 PRO A O 1
ATOM 695 N N . THR A 1 89 ? 1.725 -2.703 -10.536 1.00 89.25 89 THR A N 1
ATOM 696 C CA . THR A 1 89 ? 0.654 -2.559 -9.550 1.00 89.25 89 THR A CA 1
ATOM 697 C C . THR A 1 89 ? -0.721 -2.601 -10.205 1.00 89.25 89 THR A C 1
ATOM 699 O O . THR A 1 89 ? -0.868 -2.271 -11.377 1.00 89.25 89 THR A O 1
ATOM 702 N N . ASP A 1 90 ? -1.722 -3.020 -9.433 1.00 92.31 90 ASP A N 1
ATOM 703 C CA . ASP A 1 90 ? -3.125 -2.885 -9.820 1.00 92.31 90 ASP A CA 1
ATOM 704 C C . ASP A 1 90 ? -3.583 -1.424 -9.648 1.00 92.31 90 ASP A C 1
ATOM 706 O O . ASP A 1 90 ? -2.912 -0.618 -8.994 1.00 92.31 90 ASP A O 1
ATOM 710 N N . GLU A 1 91 ? -4.766 -1.108 -10.174 1.00 93.81 91 GLU A N 1
ATOM 711 C CA . GLU A 1 91 ? -5.429 0.179 -9.959 1.00 93.81 91 GLU A CA 1
ATOM 712 C C . GLU A 1 91 ? -5.602 0.501 -8.468 1.00 93.81 91 GLU A C 1
ATOM 714 O O . GLU A 1 91 ? -5.992 -0.352 -7.662 1.00 93.81 91 GLU A O 1
ATOM 719 N N . ALA A 1 92 ? -5.380 1.765 -8.096 1.00 94.19 92 ALA A N 1
ATOM 720 C CA . ALA A 1 92 ? -5.418 2.206 -6.699 1.00 94.19 92 ALA A CA 1
ATOM 721 C C . ALA A 1 92 ? -6.755 1.878 -6.005 1.00 94.19 92 ALA A C 1
ATOM 723 O O . ALA A 1 92 ? -6.775 1.457 -4.845 1.00 94.19 92 ALA A O 1
ATOM 724 N N . SER A 1 93 ? -7.873 2.012 -6.724 1.00 94.75 93 SER A N 1
ATOM 725 C CA . SER A 1 93 ? -9.216 1.689 -6.228 1.00 94.75 93 SER A CA 1
ATOM 726 C C . SER A 1 93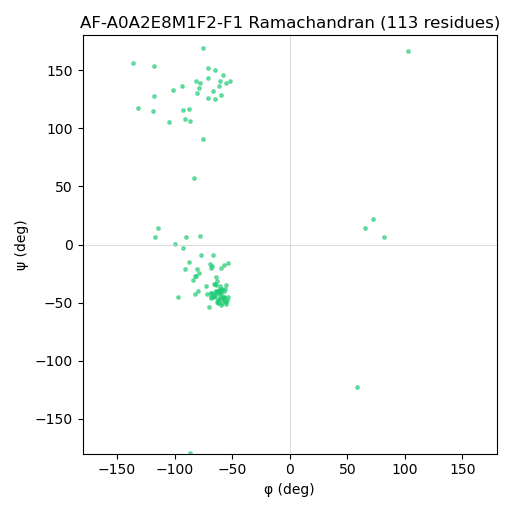 ? -9.382 0.196 -5.917 1.00 94.75 93 SER A C 1
ATOM 728 O O . SER A 1 93 ? -9.949 -0.167 -4.881 1.00 94.75 93 SER A O 1
ATOM 730 N N . VAL A 1 94 ? -8.832 -0.679 -6.764 1.00 95.38 94 VAL A N 1
ATOM 731 C CA . VAL A 1 94 ? -8.840 -2.136 -6.575 1.00 95.38 94 VAL A CA 1
ATOM 732 C C . VAL A 1 94 ? -8.021 -2.515 -5.345 1.00 95.38 94 VAL A C 1
ATOM 734 O O . VAL A 1 94 ? -8.471 -3.322 -4.526 1.00 95.38 94 VAL A O 1
ATOM 737 N N . ILE A 1 95 ? -6.848 -1.902 -5.180 1.00 95.12 95 ILE A N 1
ATOM 738 C CA . ILE A 1 95 ? -5.973 -2.128 -4.026 1.00 95.12 95 ILE A CA 1
ATOM 739 C C . ILE A 1 95 ? -6.670 -1.710 -2.734 1.00 95.12 95 ILE A C 1
ATOM 741 O O . ILE A 1 95 ? -6.741 -2.511 -1.803 1.00 95.12 95 ILE A O 1
ATOM 745 N N . GLN A 1 96 ? -7.236 -0.499 -2.686 1.00 96.00 96 GLN A N 1
ATOM 746 C CA . GLN A 1 96 ? -7.965 -0.009 -1.513 1.00 96.00 96 GLN A CA 1
ATOM 747 C C . GLN A 1 96 ? -9.106 -0.948 -1.129 1.00 96.00 96 GLN A C 1
ATOM 749 O O . GLN A 1 96 ? -9.192 -1.353 0.028 1.00 96.00 96 GLN A O 1
ATOM 754 N N . LYS A 1 97 ? -9.939 -1.361 -2.093 1.00 95.75 97 LYS A N 1
ATOM 755 C CA . LYS A 1 97 ? -11.050 -2.289 -1.836 1.00 95.75 97 LYS A CA 1
ATOM 756 C C . LYS A 1 97 ? -10.557 -3.617 -1.255 1.00 95.75 97 LYS A C 1
ATOM 758 O O . LYS A 1 97 ? -11.110 -4.112 -0.276 1.00 95.75 97 LYS A O 1
ATOM 763 N N . ARG A 1 98 ? -9.495 -4.190 -1.828 1.00 95.25 98 ARG A N 1
ATOM 764 C CA . ARG A 1 98 ? -8.899 -5.445 -1.343 1.00 95.25 98 ARG A CA 1
ATOM 765 C C . ARG A 1 98 ? -8.298 -5.300 0.056 1.00 95.25 98 ARG A C 1
ATOM 767 O O . ARG A 1 98 ? -8.467 -6.204 0.867 1.00 95.25 98 ARG A O 1
ATOM 774 N N . LEU A 1 99 ? -7.629 -4.182 0.342 1.00 95.19 99 LEU A N 1
ATOM 775 C CA . LEU A 1 99 ? -7.086 -3.886 1.668 1.00 95.19 99 LEU A CA 1
ATOM 776 C C . LEU A 1 99 ? -8.199 -3.760 2.709 1.00 95.19 99 LEU A C 1
ATOM 778 O O . LEU A 1 99 ? -8.123 -4.425 3.737 1.00 95.19 99 LEU A O 1
ATOM 782 N N . VAL A 1 100 ? -9.244 -2.975 2.426 1.00 95.56 100 VAL A N 1
ATOM 783 C CA . VAL A 1 100 ? -10.407 -2.832 3.317 1.00 95.56 100 VAL A CA 1
ATOM 784 C C . VAL A 1 100 ? -11.011 -4.202 3.621 1.00 95.56 100 VAL A C 1
ATOM 786 O O . VAL A 1 100 ? -11.140 -4.554 4.788 1.00 95.56 100 VAL A O 1
ATOM 789 N N . ASN A 1 101 ? -11.298 -5.008 2.595 1.00 94.75 101 ASN A N 1
ATOM 790 C CA . ASN A 1 101 ? -11.916 -6.325 2.770 1.00 94.75 101 ASN A CA 1
ATOM 791 C C . ASN A 1 101 ? -11.041 -7.302 3.571 1.00 94.75 101 ASN A C 1
ATOM 793 O O . ASN A 1 101 ? -11.548 -8.070 4.383 1.00 94.75 101 ASN A O 1
ATOM 797 N N . TYR A 1 102 ? -9.728 -7.303 3.331 1.00 93.81 102 TYR A N 1
ATOM 798 C CA . TYR A 1 102 ? -8.808 -8.202 4.027 1.00 93.81 102 TYR A CA 1
ATOM 799 C C . TYR A 1 102 ? -8.672 -7.851 5.514 1.00 93.81 102 TYR A C 1
ATOM 801 O O . TYR A 1 102 ? -8.615 -8.739 6.367 1.00 93.81 102 TYR A O 1
ATOM 809 N N . TRP A 1 103 ? -8.583 -6.560 5.828 1.00 94.00 103 TRP A N 1
ATOM 810 C CA . TRP A 1 103 ? -8.327 -6.092 7.185 1.00 94.00 103 TRP A CA 1
ATOM 811 C C . TRP A 1 103 ? -9.597 -5.999 8.032 1.00 94.00 103 TRP A C 1
ATOM 813 O O . TRP A 1 103 ? -9.535 -6.290 9.228 1.00 94.00 103 TRP A O 1
ATOM 823 N N . SER A 1 104 ? -10.756 -5.715 7.427 1.00 93.94 104 SER A N 1
ATOM 824 C CA . SER A 1 104 ? -12.035 -5.680 8.145 1.00 93.94 104 SER A CA 1
ATOM 825 C C . SER A 1 104 ? -12.376 -7.038 8.761 1.00 93.94 104 SER A C 1
ATOM 827 O O . SER 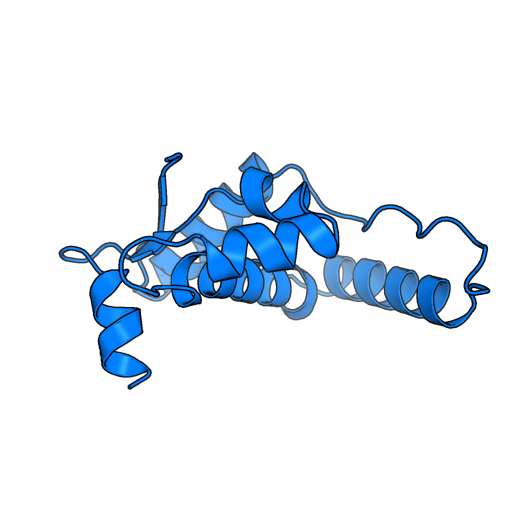A 1 104 ? -12.759 -7.100 9.928 1.00 93.94 104 SER A O 1
ATOM 829 N N . SER A 1 105 ? -12.113 -8.138 8.044 1.00 92.44 105 SER A N 1
ATOM 830 C CA . SER A 1 105 ? -12.299 -9.505 8.553 1.00 92.44 105 SER A CA 1
ATOM 831 C C . SER A 1 105 ? -11.349 -9.870 9.704 1.00 92.44 105 SER A C 1
ATOM 833 O O . SER A 1 105 ? -11.476 -10.939 10.292 1.00 92.44 105 SER A O 1
ATOM 835 N N . ARG A 1 106 ? -10.358 -9.020 9.994 1.00 92.00 106 ARG A N 1
ATOM 836 C CA . ARG A 1 106 ? -9.350 -9.175 11.055 1.00 92.00 106 ARG A CA 1
ATOM 837 C C . ARG A 1 106 ? -9.494 -8.103 12.141 1.00 92.00 106 ARG A C 1
ATOM 839 O O . ARG A 1 106 ? -8.582 -7.916 12.939 1.00 92.00 106 ARG A O 1
ATOM 846 N N . GLY A 1 107 ? -10.621 -7.388 12.155 1.00 91.56 107 GLY A N 1
ATOM 847 C CA . GLY A 1 107 ? -10.939 -6.366 13.154 1.00 91.56 107 GLY A CA 1
ATOM 848 C C . GLY A 1 107 ? -10.306 -4.996 12.903 1.00 91.56 107 GLY A C 1
ATOM 849 O O . GLY A 1 107 ? -10.439 -4.110 13.742 1.00 91.56 107 GLY A O 1
ATOM 850 N N . LEU A 1 108 ? -9.641 -4.785 11.764 1.00 90.44 108 LEU A N 1
ATOM 851 C CA . LEU A 1 108 ? -9.014 -3.510 11.422 1.00 90.44 108 LEU A CA 1
ATOM 852 C C . LEU A 1 108 ? -9.845 -2.772 10.360 1.00 90.44 108 LEU A C 1
ATOM 854 O O . LEU A 1 108 ? -9.827 -3.126 9.183 1.00 90.44 108 LEU A O 1
ATOM 858 N N . GLN A 1 109 ? -10.557 -1.721 10.773 1.00 93.62 109 GLN A N 1
ATOM 859 C CA . GLN A 1 109 ? -11.401 -0.923 9.878 1.00 93.62 109 GLN A CA 1
ATOM 860 C C . GLN A 1 109 ? -10.580 0.184 9.213 1.00 93.62 109 GLN A C 1
ATOM 862 O O . GLN A 1 109 ? -10.209 1.161 9.857 1.00 93.62 109 GLN A O 1
ATOM 867 N N . LEU A 1 110 ? -10.274 0.032 7.925 1.00 94.12 110 LEU A N 1
ATOM 868 C CA . LEU A 1 110 ? -9.476 0.998 7.167 1.00 94.12 110 LEU A CA 1
ATOM 869 C C . LEU A 1 110 ? -10.364 2.009 6.439 1.00 94.12 110 LEU A C 1
ATOM 871 O O . LEU A 1 110 ? -11.326 1.627 5.776 1.00 94.12 110 LEU A O 1
ATOM 875 N N . VAL A 1 111 ? -9.996 3.288 6.493 1.00 93.38 111 VAL A N 1
ATOM 876 C CA . VAL A 1 111 ? -10.676 4.365 5.765 1.00 93.38 111 VAL A CA 1
ATOM 877 C C . VAL A 1 111 ? -9.645 5.217 5.040 1.00 93.38 111 VAL A C 1
ATOM 879 O O . VAL A 1 111 ? -8.820 5.881 5.659 1.00 93.38 111 VAL A O 1
ATOM 882 N N . PHE A 1 112 ? -9.723 5.246 3.715 1.00 91.06 112 PHE A N 1
ATOM 883 C CA . PHE A 1 112 ? -8.873 6.085 2.874 1.00 91.06 112 PHE A CA 1
ATOM 884 C C . PHE A 1 112 ? -9.596 7.408 2.607 1.00 91.06 112 PHE A C 1
ATOM 886 O O . PHE A 1 112 ? -10.663 7.399 1.995 1.00 91.06 112 PHE A O 1
ATOM 893 N N . ARG A 1 113 ? -9.056 8.537 3.081 1.00 82.00 113 ARG A N 1
ATOM 894 C CA . ARG A 1 113 ? -9.629 9.874 2.836 1.00 82.00 113 ARG A CA 1
ATOM 895 C C . ARG A 1 113 ? -8.628 10.714 2.059 1.00 82.00 113 ARG A C 1
ATOM 897 O O . ARG A 1 113 ? -7.482 10.816 2.483 1.00 82.00 113 ARG A O 1
ATOM 904 N N . GLY A 1 114 ? -9.058 11.297 0.939 1.00 63.66 114 GLY A N 1
ATOM 905 C CA . GLY A 1 114 ? -8.300 12.375 0.303 1.00 63.66 114 GLY A CA 1
ATOM 906 C C . GLY A 1 114 ? -8.183 13.549 1.272 1.00 63.66 114 GLY A C 1
ATOM 907 O O . GLY A 1 114 ? -9.127 13.796 2.025 1.00 63.66 114 GLY A O 1
ATOM 908 N N . GLN A 1 115 ? -7.012 14.188 1.304 1.00 50.00 115 GLN A N 1
ATOM 909 C CA . GLN A 1 115 ? -6.874 15.502 1.934 1.00 50.00 115 GLN A CA 1
ATOM 910 C C . GLN A 1 115 ? -7.661 16.538 1.139 1.00 50.00 115 GLN A C 1
ATOM 912 O O . GLN A 1 115 ? -7.680 16.406 -0.107 1.00 50.00 115 GLN A O 1
#

Foldseek 3Di:
DVVVLQVVLDDPLEREAAQLVQLLPDDPVSLVCCLCPDPPNSSVRSVVSVVLVVCCQCVVDDVSNVLQVVLVVVVVPDDPPDDRDRRPDDDSVVSVVVSQVVVVVVSHHYDHDHD

Sequence (115 aa):
HLRRAISRNKVGEHFHLVPVSSILALNHQGWIKTSQSQPSGNAYLPYATALLLVHYHLHGGAGRREKTSAHLGKIQRLSPRDKSPSFPTDEASVIQKRLVNYWSSRGLQLVFRGQ

Mean predicted aligned error: 6.27 Å

Radius of gyration: 15.37 Å; Cα contacts (8 Å, |Δi|>4): 104; chains: 1; bounding box: 36×35×37 Å